Protein AF-A0A751SCV9-F1 (afdb_monomer_lite)

Secondary structure (DSSP, 8-state):
-HHHHHHHHHHHHHHHHHHHHHHHHHHHHHHHHHHHHHTT---HHHHHHHHHHHHHHHHHHH---

Foldseek 3Di:
DVVVVVVVVVLVVVLVVLLVVLVVVLVVLVVVVVVCVVVVHDDVPSVVSNVVSVVVNVVSVPDDD

Organism: Salmonella enterica (NCBI:txid28901)

Structure (mmCIF, N/CA/C/O backbone):
data_AF-A0A751SCV9-F1
#
_entry.id   AF-A0A751SCV9-F1
#
loop_
_atom_site.group_PDB
_atom_site.id
_atom_site.type_symbol
_atom_site.label_atom_id
_atom_site.label_alt_id
_atom_site.label_comp_id
_atom_site.label_asym_id
_atom_site.label_entity_id
_atom_site.label_seq_id
_atom_site.pdbx_PDB_ins_code
_atom_site.Cartn_x
_atom_site.Cartn_y
_atom_site.Cartn_z
_atom_site.occupancy
_atom_site.B_iso_or_equiv
_atom_site.auth_seq_id
_atom_site.auth_comp_id
_atom_site.auth_asym_id
_atom_site.auth_atom_id
_atom_site.pdbx_PDB_model_num
ATOM 1 N N . MET A 1 1 ? -11.797 -7.668 31.251 1.00 53.31 1 MET A N 1
ATOM 2 C CA . MET A 1 1 ? -12.727 -7.153 30.219 1.00 53.31 1 MET A CA 1
ATOM 3 C C . MET A 1 1 ? -12.401 -5.715 29.804 1.00 53.31 1 MET A C 1
ATOM 5 O O . MET A 1 1 ? -12.245 -5.482 28.621 1.00 53.31 1 MET A O 1
ATOM 9 N N . ARG A 1 2 ? -12.150 -4.767 30.723 1.00 56.53 2 ARG A N 1
ATOM 10 C CA . ARG A 1 2 ? -11.825 -3.364 30.362 1.00 56.53 2 ARG A CA 1
ATOM 11 C C . ARG A 1 2 ? -10.575 -3.166 29.479 1.00 56.53 2 ARG A C 1
ATOM 13 O O . ARG A 1 2 ? -10.553 -2.280 28.634 1.00 56.53 2 ARG A O 1
ATOM 20 N N . ASN A 1 3 ? -9.544 -4.000 29.651 1.00 61.53 3 ASN A N 1
ATOM 21 C CA . ASN A 1 3 ? -8.330 -3.924 28.828 1.00 61.53 3 ASN A CA 1
ATOM 22 C C . ASN A 1 3 ? -8.544 -4.427 27.391 1.00 61.53 3 ASN A C 1
ATOM 24 O O . ASN A 1 3 ? -7.917 -3.888 26.488 1.00 61.53 3 ASN A O 1
ATOM 28 N N . SER A 1 4 ? -9.431 -5.403 27.155 1.00 61.94 4 SER A N 1
ATOM 29 C CA . SER A 1 4 ? -9.656 -5.931 25.800 1.00 61.94 4 SER A CA 1
ATOM 30 C C . SER A 1 4 ? -10.435 -4.948 24.928 1.00 61.94 4 SER A C 1
ATOM 32 O O . SER A 1 4 ? -10.058 -4.749 23.781 1.00 61.94 4 SER A O 1
ATOM 34 N N . GLU A 1 5 ? -11.432 -4.246 25.481 1.00 65.19 5 GLU A N 1
ATOM 35 C CA . GLU A 1 5 ? -12.159 -3.181 24.765 1.00 65.19 5 GLU A CA 1
ATOM 36 C C . GLU A 1 5 ? -11.238 -2.016 24.358 1.00 65.19 5 GLU A C 1
ATOM 38 O O . GLU A 1 5 ? -11.400 -1.428 23.288 1.00 65.19 5 GLU A O 1
ATOM 43 N N . SER A 1 6 ? -10.240 -1.693 25.191 1.00 80.69 6 SER A N 1
ATOM 44 C CA . SER A 1 6 ? -9.225 -0.678 24.880 1.00 80.69 6 SER A CA 1
ATOM 45 C C . SER A 1 6 ? -8.336 -1.108 23.709 1.00 80.69 6 SER A C 1
ATOM 47 O O . SER A 1 6 ? -8.132 -0.338 22.767 1.00 80.69 6 SER A O 1
ATOM 49 N N . THR A 1 7 ? -7.867 -2.360 23.721 1.00 84.88 7 THR A N 1
ATOM 50 C CA . THR A 1 7 ? -7.038 -2.927 22.649 1.00 84.88 7 THR A CA 1
ATOM 51 C C . THR A 1 7 ? -7.808 -3.051 21.338 1.00 84.88 7 THR A C 1
ATOM 53 O O . THR A 1 7 ? -7.281 -2.703 20.286 1.00 84.88 7 THR A O 1
ATOM 56 N N . GLU A 1 8 ? -9.070 -3.473 21.381 1.00 86.44 8 GLU A N 1
ATOM 57 C CA . GLU A 1 8 ? -9.903 -3.631 20.188 1.00 86.44 8 GLU A CA 1
ATOM 58 C C . GLU A 1 8 ? -10.240 -2.276 19.545 1.00 86.44 8 GLU A C 1
ATOM 60 O O . GLU A 1 8 ? -10.174 -2.103 18.325 1.00 86.44 8 GLU A O 1
ATOM 65 N N . ARG A 1 9 ? -10.532 -1.262 20.371 1.00 86.88 9 ARG A N 1
ATOM 66 C CA . ARG A 1 9 ? -10.763 0.112 19.906 1.00 86.88 9 ARG A CA 1
ATOM 67 C C . ARG A 1 9 ? -9.490 0.745 19.343 1.00 86.88 9 ARG A C 1
ATOM 69 O O . ARG A 1 9 ? -9.557 1.453 18.336 1.00 86.88 9 ARG A O 1
ATOM 76 N N . TRP A 1 10 ? -8.341 0.485 19.965 1.00 88.81 10 TRP A N 1
ATOM 77 C CA . TRP A 1 10 ? -7.037 0.889 19.442 1.00 88.81 10 TRP A CA 1
ATOM 78 C C . TRP A 1 10 ? -6.741 0.215 18.097 1.00 88.81 10 TRP A C 1
ATOM 80 O O . TRP A 1 10 ? -6.378 0.908 17.144 1.00 88.81 10 TRP A O 1
ATOM 90 N N . TRP A 1 11 ? -6.993 -1.094 17.980 1.00 88.44 11 TRP A N 1
ATOM 91 C CA . TRP A 1 11 ? -6.795 -1.847 16.742 1.00 88.44 11 TRP A CA 1
ATOM 92 C C . TRP A 1 11 ? -7.678 -1.322 15.613 1.00 88.44 11 TRP A C 1
ATOM 94 O O . TRP A 1 11 ? -7.170 -1.006 14.543 1.00 88.44 11 TRP A O 1
ATOM 104 N N . LYS A 1 12 ? -8.975 -1.097 15.865 1.00 89.25 12 LYS A N 1
ATOM 105 C CA . LYS A 1 12 ? -9.899 -0.484 14.890 1.00 89.25 12 LYS A CA 1
ATOM 106 C C . L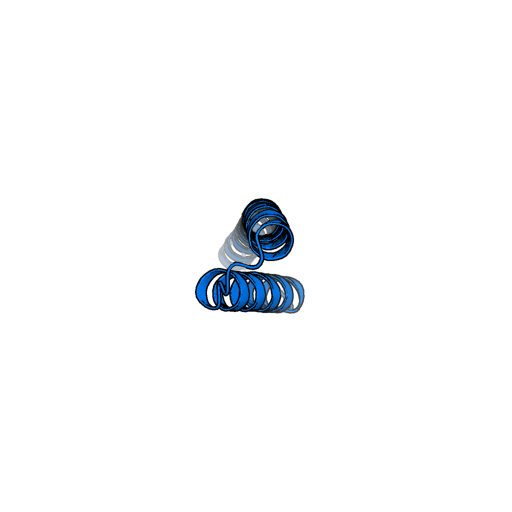YS A 1 12 ? -9.396 0.874 14.382 1.00 89.25 12 LYS A C 1
ATOM 108 O O . LYS A 1 12 ? -9.482 1.154 13.185 1.00 89.25 12 LYS A O 1
ATOM 113 N N . LYS A 1 13 ? -8.827 1.710 15.261 1.00 90.56 13 LYS A N 1
ATOM 114 C CA . LYS A 1 13 ? -8.235 3.003 14.875 1.00 90.56 13 LYS A CA 1
ATOM 115 C C . LYS A 1 13 ? -6.973 2.829 14.022 1.00 90.56 13 LYS A C 1
ATOM 117 O O . LYS A 1 13 ? -6.867 3.477 12.983 1.00 90.56 13 LYS A O 1
ATOM 122 N N . MET A 1 14 ? -6.047 1.960 14.431 1.00 90.75 14 MET A N 1
ATOM 123 C CA . MET A 1 14 ? -4.833 1.651 13.660 1.00 90.75 14 MET A CA 1
ATOM 124 C C . MET A 1 14 ? -5.172 1.087 12.284 1.00 90.75 14 MET A C 1
ATOM 126 O O . MET A 1 14 ? -4.662 1.570 11.279 1.00 90.75 14 MET A O 1
ATOM 130 N N . LYS A 1 15 ? -6.104 0.137 12.229 1.00 90.12 15 LYS A N 1
ATOM 131 C CA . LYS A 1 15 ? -6.620 -0.470 11.004 1.00 90.12 15 LYS A CA 1
ATOM 132 C C . LYS A 1 15 ? -7.103 0.582 10.005 1.00 90.12 15 LYS A C 1
ATOM 134 O O . LYS A 1 15 ? -6.699 0.569 8.846 1.00 90.12 15 LYS A O 1
ATOM 139 N N . SER A 1 16 ? -7.915 1.535 10.467 1.00 89.81 16 SER A N 1
ATOM 140 C CA . SER A 1 16 ? -8.399 2.641 9.634 1.00 89.81 16 SER A CA 1
ATOM 141 C C . SER A 1 16 ? -7.257 3.512 9.099 1.00 89.81 16 SER A C 1
ATOM 143 O O . SER A 1 16 ? -7.247 3.861 7.919 1.00 89.81 16 SER A O 1
ATOM 145 N N . GLN A 1 17 ? -6.270 3.828 9.941 1.00 92.81 17 GLN A N 1
ATOM 146 C CA . GLN A 1 17 ? -5.118 4.635 9.539 1.00 92.81 17 GLN A CA 1
ATOM 147 C C . GLN A 1 17 ? -4.211 3.906 8.542 1.00 92.81 17 GLN A C 1
ATOM 149 O O . GLN A 1 17 ? -3.735 4.531 7.594 1.00 92.81 17 GLN A O 1
ATOM 154 N N . LEU A 1 18 ? -4.008 2.598 8.722 1.00 91.69 18 LEU A N 1
ATOM 155 C CA . LEU A 1 18 ? -3.228 1.758 7.813 1.00 91.69 18 LEU A CA 1
ATOM 156 C C . LEU A 1 18 ? -3.888 1.659 6.438 1.00 91.69 18 LEU A C 1
ATOM 158 O O . LEU A 1 18 ? -3.204 1.847 5.437 1.00 91.69 18 LEU A O 1
ATOM 162 N N . VAL A 1 19 ? -5.209 1.460 6.380 1.00 90.50 19 VAL A N 1
ATOM 163 C CA . VAL A 1 19 ? -5.956 1.473 5.112 1.00 90.50 19 VAL A CA 1
ATOM 164 C C . VAL A 1 19 ? -5.801 2.820 4.403 1.00 90.50 19 VAL A C 1
ATOM 166 O O . VAL A 1 19 ? -5.424 2.854 3.239 1.00 90.50 19 VAL A O 1
ATOM 169 N N . ALA A 1 20 ? -5.986 3.937 5.111 1.00 91.56 20 ALA A N 1
ATOM 170 C CA . ALA A 1 20 ? -5.843 5.266 4.513 1.00 91.56 20 ALA A CA 1
ATOM 171 C C . ALA A 1 20 ? -4.401 5.590 4.068 1.00 91.56 20 ALA A C 1
ATOM 173 O O . ALA A 1 20 ? -4.184 6.405 3.170 1.00 91.56 20 ALA A O 1
ATOM 174 N N . ALA A 1 21 ? -3.387 5.015 4.719 1.00 92.62 21 ALA A N 1
ATOM 175 C CA . ALA A 1 21 ? -1.998 5.125 4.279 1.00 92.62 21 ALA A CA 1
ATOM 176 C C . ALA A 1 21 ? -1.737 4.271 3.029 1.00 92.62 21 ALA A C 1
ATOM 178 O O . ALA A 1 21 ? -1.097 4.748 2.094 1.00 92.62 21 ALA A O 1
ATOM 179 N N . ALA A 1 22 ? -2.271 3.050 2.993 1.00 91.56 22 ALA A N 1
ATOM 180 C CA . ALA A 1 22 ? -2.126 2.141 1.866 1.00 91.56 22 ALA A CA 1
ATOM 181 C C . ALA A 1 22 ? -2.853 2.655 0.612 1.00 91.56 22 ALA A C 1
ATOM 183 O O . ALA A 1 22 ? -2.258 2.658 -0.462 1.00 91.56 22 ALA A O 1
ATOM 184 N N . ASP A 1 23 ? -4.063 3.206 0.750 1.00 89.06 23 ASP A N 1
ATOM 185 C CA . ASP A 1 23 ? -4.799 3.828 -0.361 1.00 89.06 23 ASP A CA 1
ATOM 186 C C . ASP A 1 23 ? -4.000 5.005 -0.967 1.00 89.06 23 ASP A C 1
ATOM 188 O O . ASP A 1 23 ? -3.887 5.133 -2.186 1.00 89.06 23 ASP A O 1
ATOM 192 N N . ARG A 1 24 ? -3.355 5.832 -0.127 1.00 92.00 24 ARG A N 1
ATOM 193 C CA . ARG A 1 24 ? -2.468 6.916 -0.595 1.00 92.00 24 ARG A CA 1
ATOM 194 C C . ARG A 1 24 ? -1.222 6.391 -1.308 1.00 92.00 24 ARG A C 1
ATOM 196 O O . ARG A 1 24 ? -0.829 6.948 -2.329 1.00 92.00 24 ARG A O 1
ATOM 203 N N . ALA A 1 25 ? -0.604 5.330 -0.792 1.00 91.06 25 ALA A N 1
ATOM 204 C CA . ALA A 1 25 ? 0.546 4.706 -1.440 1.00 91.06 25 ALA A CA 1
ATOM 205 C C . ALA A 1 25 ? 0.161 4.092 -2.798 1.00 91.06 25 ALA A C 1
ATOM 207 O O . ALA A 1 25 ? 0.899 4.253 -3.770 1.00 91.06 25 ALA A O 1
ATOM 208 N N . ALA A 1 26 ? -1.016 3.465 -2.891 1.00 89.81 26 ALA A N 1
ATOM 209 C CA . ALA A 1 26 ? -1.544 2.911 -4.134 1.00 89.81 26 ALA A CA 1
ATOM 210 C C . ALA A 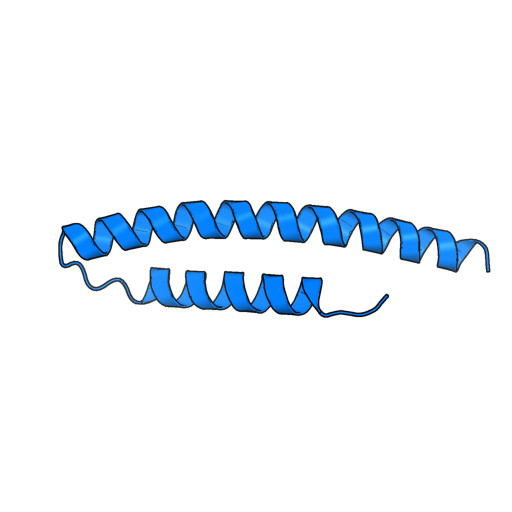1 26 ? -1.719 3.991 -5.212 1.00 89.81 26 ALA A C 1
ATOM 212 O O . ALA A 1 26 ? -1.336 3.763 -6.357 1.00 89.81 26 ALA A O 1
ATOM 213 N N . MET A 1 27 ? -2.219 5.180 -4.848 1.00 90.88 27 MET A N 1
ATOM 214 C CA . MET A 1 27 ? -2.319 6.313 -5.778 1.00 90.88 27 MET A CA 1
ATOM 215 C C . MET A 1 27 ? -0.953 6.731 -6.339 1.00 90.88 27 MET A C 1
ATOM 217 O O . MET A 1 27 ? -0.808 6.882 -7.550 1.00 90.88 27 MET A O 1
ATOM 221 N N . SER A 1 28 ? 0.062 6.882 -5.482 1.00 89.12 28 SER A N 1
ATOM 222 C CA . SER A 1 28 ? 1.415 7.262 -5.920 1.00 89.12 28 SER A CA 1
ATOM 223 C C . SER A 1 28 ? 2.031 6.233 -6.871 1.00 89.12 28 SER A C 1
ATOM 225 O O . SER A 1 28 ? 2.681 6.593 -7.851 1.00 89.12 28 SER A O 1
ATOM 227 N N . VAL A 1 29 ? 1.820 4.946 -6.592 1.00 89.75 29 VAL A N 1
ATOM 228 C CA . VAL A 1 29 ? 2.340 3.848 -7.415 1.00 89.75 29 VAL A CA 1
ATOM 229 C C . VAL A 1 29 ? 1.593 3.753 -8.746 1.00 89.75 29 VAL A C 1
ATOM 231 O O . VAL A 1 29 ? 2.233 3.539 -9.772 1.00 89.75 29 VAL A O 1
ATOM 234 N N . ALA A 1 30 ? 0.275 3.977 -8.755 1.00 88.62 30 ALA A N 1
ATOM 235 C CA . ALA A 1 30 ? -0.517 4.042 -9.982 1.00 88.62 30 ALA A CA 1
ATOM 236 C C . ALA A 1 30 ? -0.018 5.156 -10.915 1.00 88.62 30 ALA A C 1
ATOM 238 O O . ALA A 1 30 ? 0.214 4.896 -12.090 1.00 88.62 30 ALA A O 1
ATOM 239 N N . TYR A 1 31 ? 0.262 6.346 -10.377 1.00 88.88 31 TYR A N 1
ATOM 240 C CA . TYR A 1 31 ? 0.822 7.452 -11.160 1.00 88.88 31 TYR A CA 1
ATOM 241 C C . TYR A 1 31 ? 2.196 7.110 -11.762 1.00 88.88 31 TYR A C 1
ATOM 243 O O . TYR A 1 31 ? 2.464 7.376 -12.933 1.00 88.88 31 TYR A O 1
ATOM 251 N N . GLY A 1 32 ? 3.073 6.476 -10.976 1.00 88.00 32 GLY A N 1
ATOM 252 C CA . GLY A 1 32 ? 4.368 6.003 -11.471 1.00 88.00 32 GLY A CA 1
ATOM 253 C C . GLY A 1 32 ? 4.235 4.935 -12.561 1.00 88.00 32 GLY A C 1
ATOM 254 O O . GLY A 1 32 ? 5.023 4.924 -13.506 1.00 88.00 32 GLY A O 1
ATOM 255 N N . GLN A 1 33 ? 3.229 4.064 -12.451 1.00 88.56 33 GLN A N 1
ATOM 256 C CA . GLN A 1 33 ? 2.934 3.058 -13.465 1.00 88.56 33 GLN A CA 1
ATOM 257 C C . GLN A 1 33 ? 2.423 3.697 -14.760 1.00 88.56 33 GLN A C 1
ATOM 259 O O . GLN A 1 33 ? 2.945 3.375 -15.820 1.00 88.56 33 GLN A O 1
ATOM 264 N N . GLU A 1 34 ? 1.478 4.635 -14.682 1.00 89.81 34 GLU A N 1
ATOM 265 C CA . GLU A 1 34 ? 0.970 5.365 -15.853 1.00 89.81 34 GLU A CA 1
ATOM 266 C C . GLU A 1 34 ? 2.099 6.085 -16.602 1.00 89.81 34 GLU A C 1
ATOM 268 O O . GLU A 1 34 ? 2.165 6.039 -17.831 1.00 89.81 34 GLU A O 1
ATOM 273 N N . ALA A 1 35 ? 3.034 6.699 -15.870 1.00 89.19 35 ALA A N 1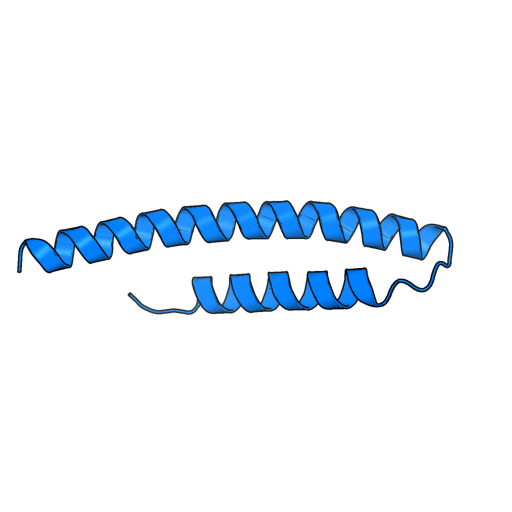
ATOM 274 C CA . ALA A 1 35 ? 4.213 7.312 -16.468 1.00 89.19 35 ALA A CA 1
ATOM 275 C C . ALA A 1 35 ? 5.121 6.272 -17.148 1.00 89.19 35 ALA A C 1
ATOM 277 O O . ALA A 1 35 ? 5.555 6.482 -18.281 1.00 89.19 35 ALA A O 1
ATOM 278 N N . ALA A 1 36 ? 5.406 5.148 -16.485 1.00 88.56 36 ALA A N 1
ATOM 279 C CA . ALA A 1 36 ? 6.220 4.080 -17.064 1.00 88.56 36 ALA A CA 1
ATOM 280 C C . ALA A 1 36 ? 5.585 3.508 -18.343 1.00 88.56 36 ALA A C 1
ATOM 282 O O . ALA A 1 36 ? 6.282 3.354 -19.347 1.00 88.56 36 ALA A O 1
ATOM 283 N N . ASP A 1 37 ? 4.270 3.283 -18.330 1.00 89.06 37 ASP A N 1
ATOM 284 C CA . ASP A 1 37 ? 3.502 2.796 -19.475 1.00 89.06 37 ASP A CA 1
ATOM 285 C C . ASP A 1 37 ? 3.537 3.810 -20.635 1.00 89.06 37 ASP A C 1
ATOM 287 O O . ASP A 1 37 ? 3.808 3.429 -21.775 1.00 89.06 37 ASP A O 1
ATOM 291 N N . HIS A 1 38 ? 3.362 5.108 -20.351 1.00 90.62 38 HIS A N 1
ATOM 292 C CA . HIS A 1 38 ? 3.420 6.179 -21.356 1.00 90.62 38 HIS A CA 1
ATOM 293 C C . HIS A 1 38 ? 4.776 6.251 -22.077 1.00 90.62 38 HIS A C 1
ATOM 295 O O . HIS A 1 38 ? 4.830 6.489 -23.283 1.00 90.62 38 HIS A O 1
ATOM 301 N N . TYR A 1 39 ? 5.879 6.044 -21.355 1.00 89.62 39 TYR A N 1
ATOM 302 C CA . TYR A 1 39 ? 7.231 6.086 -21.925 1.00 89.62 39 TYR A CA 1
ATOM 303 C C . TYR A 1 39 ? 7.752 4.713 -22.386 1.00 89.62 39 TYR A C 1
ATOM 305 O O . TYR A 1 39 ? 8.909 4.613 -22.795 1.00 89.62 39 TYR A O 1
ATOM 313 N N . GLY A 1 40 ? 6.934 3.654 -22.331 1.00 87.44 40 GLY A N 1
ATOM 314 C CA . GLY A 1 40 ? 7.336 2.297 -22.719 1.00 87.44 40 GLY A CA 1
ATOM 315 C C . GLY A 1 40 ? 8.437 1.696 -21.836 1.00 87.44 40 GLY A C 1
ATOM 316 O O . GLY A 1 40 ? 9.201 0.839 -22.284 1.00 87.44 40 GLY A O 1
ATOM 317 N N . ILE A 1 41 ? 8.555 2.156 -20.589 1.00 86.00 41 ILE A N 1
ATOM 318 C CA . ILE A 1 41 ? 9.585 1.727 -19.644 1.00 86.00 41 ILE A CA 1
ATOM 319 C C . ILE A 1 41 ? 9.104 0.463 -18.933 1.00 86.00 41 ILE A C 1
ATOM 321 O O . ILE A 1 41 ? 8.119 0.480 -18.197 1.00 86.00 41 ILE A O 1
ATOM 325 N N . GLN A 1 42 ? 9.842 -0.640 -19.077 1.00 80.62 42 GLN A N 1
ATOM 326 C CA . GLN A 1 42 ? 9.604 -1.814 -18.241 1.00 80.62 42 GLN A CA 1
ATOM 327 C C . GLN A 1 42 ? 9.946 -1.494 -16.786 1.00 80.62 42 GLN A C 1
ATOM 329 O O . GLN A 1 42 ? 11.103 -1.243 -16.450 1.00 80.62 42 GLN A O 1
ATOM 334 N N . TYR A 1 43 ? 8.941 -1.535 -15.913 1.00 81.31 43 TYR A N 1
ATOM 335 C CA . TYR A 1 43 ? 9.114 -1.171 -14.510 1.00 81.31 43 TYR A CA 1
ATOM 336 C C . TYR A 1 43 ? 8.509 -2.217 -13.565 1.00 81.31 43 TYR A C 1
ATOM 338 O O . TYR A 1 43 ? 7.525 -1.991 -12.859 1.00 81.31 43 TYR A O 1
ATOM 346 N N . GLY A 1 44 ? 9.131 -3.403 -13.542 1.00 84.06 44 GLY A N 1
ATOM 347 C CA . GLY A 1 44 ? 8.670 -4.551 -12.752 1.00 84.06 44 GLY A CA 1
ATOM 348 C C . GLY A 1 44 ? 8.578 -4.284 -11.244 1.00 84.06 44 GLY A C 1
ATOM 349 O O . GLY A 1 44 ? 7.688 -4.813 -10.589 1.00 84.06 44 GLY A O 1
ATOM 350 N N . PHE A 1 45 ? 9.434 -3.412 -10.701 1.00 84.69 45 PHE A N 1
ATOM 351 C CA . PHE A 1 45 ? 9.406 -3.045 -9.282 1.00 84.69 45 PHE A CA 1
ATOM 352 C C . PHE A 1 45 ? 8.122 -2.294 -8.883 1.00 84.69 45 PHE A C 1
ATOM 354 O O . PHE A 1 45 ? 7.529 -2.628 -7.863 1.00 84.69 45 PHE A O 1
ATOM 361 N N . ILE A 1 46 ? 7.641 -1.346 -9.702 1.00 84.75 46 ILE A N 1
ATOM 3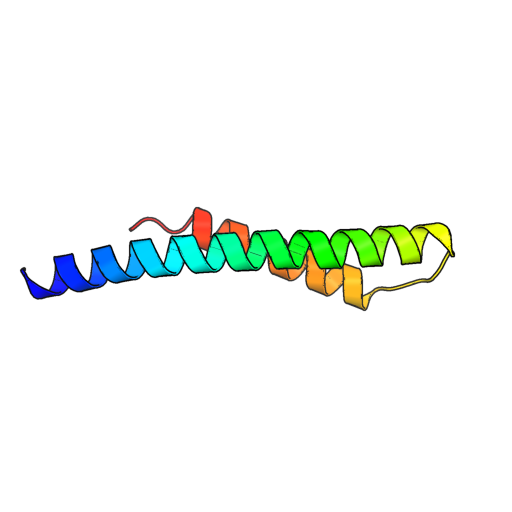62 C CA . ILE A 1 46 ? 6.388 -0.601 -9.445 1.00 84.75 46 ILE A CA 1
ATOM 363 C C . ILE A 1 46 ? 5.202 -1.555 -9.427 1.00 84.75 46 ILE A C 1
ATOM 365 O O . ILE A 1 46 ? 4.360 -1.457 -8.538 1.00 84.75 46 ILE A O 1
ATOM 369 N N . ARG A 1 47 ? 5.166 -2.519 -10.355 1.00 84.31 47 ARG A N 1
ATOM 370 C CA . ARG A 1 47 ? 4.110 -3.534 -10.379 1.00 84.31 47 ARG A CA 1
ATOM 371 C C . ARG A 1 47 ? 4.132 -4.393 -9.113 1.00 84.31 47 ARG A C 1
ATOM 373 O O . ARG A 1 47 ? 3.105 -4.516 -8.461 1.00 84.31 47 ARG A O 1
ATOM 380 N N . SER A 1 48 ? 5.300 -4.894 -8.707 1.00 88.56 48 SER A N 1
ATOM 381 C CA . SER A 1 48 ? 5.431 -5.675 -7.468 1.00 88.56 48 SER A CA 1
ATOM 382 C C . SER A 1 48 ? 5.022 -4.883 -6.220 1.00 88.56 48 SER A C 1
ATOM 384 O O . SER A 1 48 ? 4.387 -5.432 -5.323 1.00 88.56 48 SER A O 1
ATOM 386 N N . VAL A 1 49 ? 5.358 -3.590 -6.156 1.00 88.69 49 VAL A N 1
ATOM 387 C CA . VAL A 1 49 ? 4.940 -2.711 -5.053 1.00 88.69 49 VAL A CA 1
ATOM 388 C C . VAL A 1 49 ? 3.426 -2.494 -5.073 1.00 88.69 49 VAL A C 1
ATOM 390 O O . VAL A 1 49 ? 2.797 -2.551 -4.018 1.00 88.69 49 VAL A O 1
ATOM 393 N N . ARG A 1 50 ? 2.822 -2.290 -6.250 1.00 88.06 50 ARG A N 1
ATOM 394 C CA . ARG A 1 50 ? 1.366 -2.159 -6.405 1.00 88.06 50 ARG A CA 1
ATOM 395 C C . ARG A 1 50 ? 0.646 -3.402 -5.894 1.00 88.06 50 ARG A C 1
ATOM 397 O O . ARG A 1 50 ? -0.238 -3.278 -5.050 1.00 88.06 50 ARG A O 1
ATOM 404 N N . ASP A 1 51 ? 1.060 -4.575 -6.367 1.00 89.50 51 ASP A N 1
ATOM 405 C CA . ASP A 1 51 ? 0.461 -5.859 -5.997 1.00 89.50 51 ASP A CA 1
ATOM 406 C C . ASP A 1 51 ? 0.554 -6.089 -4.480 1.00 89.50 51 ASP A C 1
ATOM 408 O O . ASP A 1 51 ? -0.422 -6.487 -3.839 1.00 89.50 51 ASP A O 1
ATOM 412 N N . TRP A 1 52 ? 1.702 -5.754 -3.878 1.00 92.00 52 TRP A N 1
ATOM 413 C CA . TRP A 1 52 ? 1.894 -5.832 -2.431 1.00 92.00 52 TRP A CA 1
ATOM 414 C C . TRP A 1 52 ? 0.964 -4.886 -1.654 1.00 92.00 52 TRP A C 1
ATOM 416 O O . TRP A 1 52 ? 0.331 -5.323 -0.692 1.00 92.00 52 TRP A O 1
ATOM 426 N N . ILE A 1 53 ? 0.832 -3.617 -2.068 1.00 91.81 53 ILE A N 1
ATOM 427 C CA . ILE A 1 53 ? -0.061 -2.646 -1.405 1.00 91.81 53 ILE A CA 1
ATOM 428 C C . ILE A 1 53 ? -1.517 -3.114 -1.480 1.00 91.81 53 ILE A C 1
ATOM 430 O O . ILE A 1 53 ? -2.239 -3.035 -0.480 1.00 91.81 53 ILE A O 1
ATOM 434 N N . THR A 1 54 ? -1.952 -3.617 -2.638 1.00 87.94 54 THR A N 1
ATOM 435 C CA . THR A 1 54 ? -3.309 -4.142 -2.823 1.00 87.94 54 THR A CA 1
ATOM 436 C C . THR A 1 54 ? -3.566 -5.322 -1.890 1.00 87.94 54 T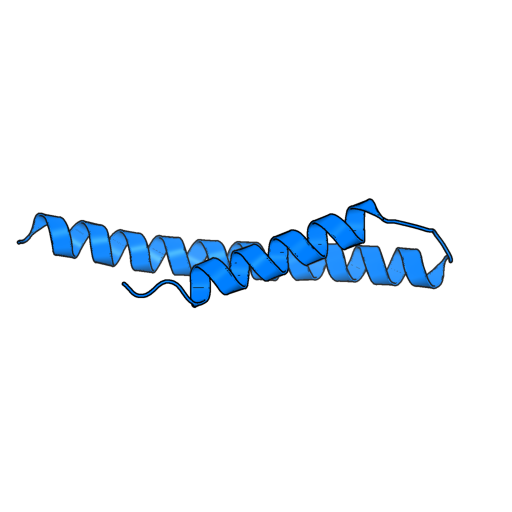HR A C 1
ATOM 438 O O . THR A 1 54 ? -4.501 -5.262 -1.090 1.00 87.94 54 THR A O 1
ATOM 441 N N . GLY A 1 55 ? -2.694 -6.336 -1.904 1.00 89.75 55 GLY A N 1
ATOM 442 C CA . GLY A 1 55 ? -2.845 -7.515 -1.047 1.00 89.75 55 GLY A CA 1
ATOM 443 C C . GLY A 1 55 ? -2.796 -7.182 0.447 1.00 89.75 55 GLY A C 1
ATOM 444 O O . GLY A 1 55 ? -3.598 -7.694 1.227 1.00 89.75 55 GLY A O 1
ATOM 445 N N . PHE A 1 56 ? -1.912 -6.267 0.857 1.00 89.12 56 PHE A N 1
ATOM 446 C CA . PHE A 1 56 ? -1.850 -5.774 2.235 1.00 89.12 56 PHE A CA 1
ATOM 447 C C . PHE A 1 56 ? -3.156 -5.084 2.653 1.00 89.12 56 PHE A C 1
ATOM 449 O O . PHE A 1 56 ? -3.694 -5.357 3.726 1.00 89.12 56 PHE A O 1
ATOM 456 N N . THR A 1 57 ? -3.697 -4.218 1.795 1.00 89.06 57 THR A N 1
ATOM 457 C CA . THR A 1 57 ? -4.932 -3.472 2.073 1.00 89.06 57 THR A CA 1
ATOM 458 C C . THR A 1 57 ? -6.136 -4.401 2.189 1.00 89.06 57 THR A C 1
ATOM 460 O O . THR A 1 57 ? -6.950 -4.242 3.101 1.00 89.06 57 THR A O 1
ATOM 463 N N . GLU A 1 58 ? -6.252 -5.373 1.285 1.00 88.25 58 GLU A N 1
ATOM 464 C CA . GLU A 1 58 ? -7.302 -6.394 1.313 1.00 88.25 58 GLU A CA 1
ATOM 465 C C . GLU A 1 58 ? -7.187 -7.287 2.548 1.00 88.25 58 GLU A C 1
ATOM 467 O O . GLU A 1 58 ? -8.191 -7.514 3.222 1.00 88.25 58 GLU A O 1
ATOM 472 N N . GLY A 1 59 ? -5.971 -7.718 2.899 1.00 88.75 59 GLY A N 1
ATOM 473 C CA . GLY A 1 59 ? -5.707 -8.519 4.094 1.00 88.75 59 GLY A CA 1
ATOM 474 C C . GLY A 1 59 ? -6.117 -7.796 5.373 1.00 88.75 59 GLY A C 1
ATOM 475 O O . GLY A 1 59 ? -6.829 -8.359 6.205 1.00 88.75 59 GLY A O 1
ATOM 476 N N . ILE A 1 60 ? -5.768 -6.511 5.488 1.00 87.50 60 ILE A N 1
ATOM 477 C CA . ILE A 1 60 ? -6.237 -5.682 6.594 1.00 87.50 60 ILE A CA 1
ATOM 478 C C . ILE A 1 60 ? -7.764 -5.592 6.563 1.00 87.50 60 ILE A C 1
ATOM 480 O O . ILE A 1 60 ? -8.404 -5.933 7.552 1.00 87.50 60 ILE A O 1
ATOM 484 N N . LYS A 1 61 ? -8.387 -5.171 5.455 1.00 83.38 61 LYS A N 1
ATOM 485 C CA . LYS A 1 61 ? -9.854 -5.012 5.367 1.00 83.38 61 LYS A CA 1
ATOM 486 C C . LYS A 1 61 ? -10.606 -6.309 5.717 1.00 83.38 61 LYS A C 1
ATOM 488 O O . LYS A 1 61 ? -11.601 -6.229 6.437 1.00 83.38 61 LYS A O 1
ATOM 493 N N . GLY A 1 62 ? -10.108 -7.467 5.283 1.00 81.62 62 GLY A N 1
ATOM 494 C CA . GLY A 1 62 ? -10.707 -8.789 5.496 1.00 81.62 62 GLY A CA 1
ATOM 495 C C . GLY A 1 62 ? -10.543 -9.379 6.901 1.00 81.62 62 GLY A C 1
ATOM 496 O O . GLY A 1 62 ? -11.308 -10.270 7.271 1.00 81.62 62 GLY A O 1
ATOM 497 N N . GLU A 1 63 ? -9.600 -8.886 7.709 1.00 75.75 63 GLU A N 1
ATOM 498 C CA . GLU A 1 63 ? -9.400 -9.367 9.080 1.00 75.75 63 GLU A CA 1
ATOM 499 C C . GLU A 1 63 ? -10.624 -9.040 9.963 1.00 75.75 63 GLU A C 1
ATOM 501 O O . GLU A 1 63 ? -10.979 -7.870 10.148 1.00 75.75 63 GLU A O 1
ATOM 506 N N . ARG A 1 64 ? -11.304 -10.058 10.506 1.00 58.31 64 ARG A N 1
ATOM 507 C CA . ARG A 1 64 ? -12.416 -9.856 11.452 1.00 58.31 64 ARG A CA 1
ATOM 508 C C . ARG A 1 64 ? -11.854 -9.518 12.837 1.00 58.31 64 ARG A C 1
ATOM 510 O O . ARG A 1 64 ? -11.015 -10.259 13.337 1.00 58.31 64 ARG A O 1
ATOM 517 N N . CYS A 1 65 ? -12.311 -8.397 13.408 1.00 52.12 65 CYS A N 1
ATOM 518 C CA . CYS A 1 65 ? -12.105 -8.059 14.821 1.00 52.12 65 CYS A CA 1
ATOM 519 C C . CYS A 1 65 ? -12.884 -9.013 15.724 1.00 52.12 65 CYS A C 1
ATOM 521 O O . CYS A 1 65 ? -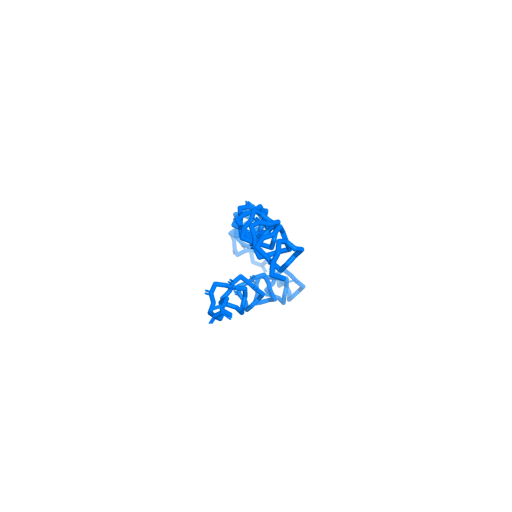14.030 -9.349 15.340 1.00 52.12 65 CYS A O 1
#

Radius of gyration: 16.25 Å; chains: 1; bounding box: 22×17×53 Å

Sequence (65 aa):
MRNSESTERWWKKMKSQLVAAADRAAMSVAYGQEAADHYGIQYGFIRSVRDWITGFTEGIKGERC

pLDDT: mean 84.95, std 9.85, range [52.12, 92.81]